Protein AF-K7AJG3-F1 (afdb_monomer_lite)

InterPro domains:
  IPR000070 Pectinesterase, catalytic [PF01095] (1-73)
  IPR011050 Pectin lyase fold/virulence factor [SSF51126] (1-73)
  IPR012334 Pectin lyase fold [G3DSA:2.160.20.10] (1-73)
  IPR018040 Pectinesterase, Tyr active site [PS00800] (19-38)

Foldseek 3Di:
DPDPDPAVQVVLVPQDFPDPDADEAEDEFDEAADDDDRDPRRPRYHYHYPDPVRYHDDYDDDPPDPPPPPDDD

Organism: Phleum pratense (NCBI:txid15957)

Structure (mmCIF, N/CA/C/O backbone):
data_AF-K7AJG3-F1
#
_entry.id   AF-K7AJG3-F1
#
loop_
_atom_site.group_PDB
_atom_site.id
_atom_site.type_symbol
_atom_site.label_atom_id
_atom_site.label_alt_id
_atom_site.label_comp_id
_atom_site.label_asym_id
_atom_site.label_entity_id
_atom_site.label_seq_id
_atom_site.pdbx_PDB_ins_code
_atom_site.Cartn_x
_atom_site.Cartn_y
_atom_site.Cartn_z
_atom_site.occupancy
_atom_site.B_iso_or_equiv
_atom_site.auth_seq_id
_atom_site.auth_comp_id
_atom_site.auth_asym_id
_atom_site.auth_atom_id
_atom_site.pdbx_PDB_model_num
ATOM 1 N N . GLY A 1 1 ? -2.678 4.878 14.761 1.00 53.31 1 GLY A N 1
ATOM 2 C CA . GLY A 1 1 ? -2.368 3.606 14.085 1.00 53.31 1 GLY A CA 1
ATOM 3 C C . GLY A 1 1 ? -1.022 3.121 14.566 1.00 53.31 1 GLY A C 1
ATOM 4 O O . GLY A 1 1 ? -0.090 3.910 14.559 1.00 53.31 1 GLY A O 1
ATOM 5 N N . SER A 1 2 ? -0.945 1.875 15.026 1.00 63.47 2 SER A N 1
ATOM 6 C CA . SER A 1 2 ? 0.254 1.209 15.561 1.00 63.47 2 SER A CA 1
ATOM 7 C C . SER A 1 2 ? 0.999 0.401 14.485 1.00 63.47 2 SER A C 1
ATOM 9 O O . SER A 1 2 ? 1.428 -0.724 14.728 1.00 63.47 2 SER A O 1
ATOM 11 N N . GLY A 1 3 ? 1.029 0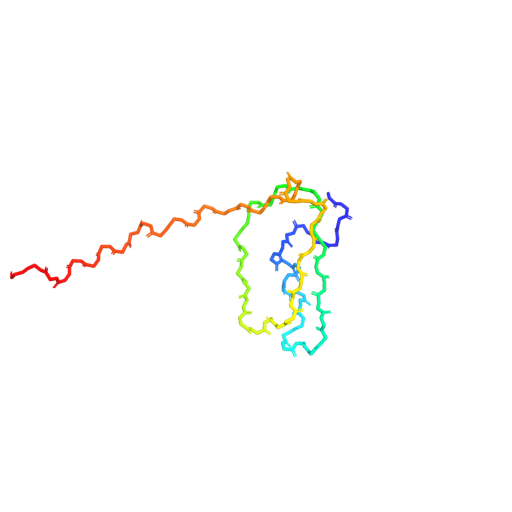.899 13.248 1.00 69.25 3 GLY A N 1
ATOM 12 C CA . GLY A 1 3 ? 1.786 0.297 12.144 1.00 69.25 3 GLY A CA 1
ATOM 13 C C . GLY A 1 3 ? 3.059 1.092 11.869 1.00 69.25 3 GLY A C 1
ATOM 14 O O . GLY A 1 3 ? 3.119 2.269 12.222 1.00 69.25 3 GLY A O 1
ATOM 15 N N . ASP A 1 4 ? 4.040 0.465 11.218 1.00 75.94 4 ASP A N 1
ATOM 16 C CA . ASP A 1 4 ? 5.306 1.108 10.826 1.00 75.94 4 ASP A CA 1
ATOM 17 C C . ASP A 1 4 ? 5.093 2.294 9.877 1.00 75.94 4 ASP A C 1
ATOM 19 O O . ASP A 1 4 ? 5.849 3.264 9.888 1.00 75.94 4 ASP A O 1
ATOM 23 N N . PHE A 1 5 ? 4.019 2.236 9.084 1.00 79.56 5 PHE A N 1
ATOM 24 C CA . PHE A 1 5 ? 3.637 3.268 8.129 1.00 79.56 5 PHE A CA 1
ATOM 25 C C . PHE A 1 5 ? 2.168 3.643 8.291 1.00 79.56 5 PHE A C 1
ATOM 27 O O . PHE A 1 5 ? 1.317 2.814 8.628 1.00 79.56 5 PHE A O 1
ATOM 34 N N . LYS A 1 6 ? 1.867 4.919 8.038 1.00 78.81 6 LYS A N 1
ATOM 35 C CA . LYS A 1 6 ? 0.491 5.433 8.038 1.00 78.81 6 LYS A CA 1
ATOM 36 C C . LYS A 1 6 ? -0.158 5.322 6.661 1.00 78.81 6 LYS A C 1
ATOM 38 O O . LYS A 1 6 ? -1.383 5.295 6.588 1.00 78.81 6 LYS A O 1
ATOM 43 N N . THR A 1 7 ? 0.650 5.258 5.602 1.00 82.19 7 THR A N 1
ATOM 44 C CA . THR A 1 7 ? 0.197 5.217 4.208 1.00 82.19 7 THR A CA 1
ATOM 45 C C . THR A 1 7 ? 0.876 4.095 3.427 1.00 82.19 7 THR A C 1
ATOM 47 O O . THR A 1 7 ? 2.022 3.725 3.696 1.00 82.19 7 THR A O 1
ATOM 50 N N . ILE A 1 8 ? 0.180 3.573 2.419 1.00 82.00 8 ILE A N 1
ATOM 51 C CA . ILE A 1 8 ? 0.708 2.541 1.516 1.00 82.00 8 ILE A CA 1
ATOM 52 C C . ILE A 1 8 ? 1.813 3.133 0.637 1.00 82.00 8 ILE A C 1
ATOM 54 O O . ILE A 1 8 ? 2.795 2.461 0.330 1.00 82.00 8 ILE A O 1
ATOM 58 N N . LYS A 1 9 ? 1.708 4.415 0.271 1.00 82.88 9 LYS A N 1
ATOM 59 C CA . LYS A 1 9 ? 2.743 5.117 -0.500 1.00 82.88 9 LYS A CA 1
ATOM 60 C C . LYS A 1 9 ? 4.101 5.165 0.213 1.00 82.88 9 LYS A C 1
ATOM 62 O O . LYS A 1 9 ? 5.125 4.941 -0.431 1.00 82.88 9 LYS A O 1
ATOM 67 N N . GLU A 1 10 ? 4.124 5.441 1.516 1.00 83.56 10 GLU A N 1
ATOM 68 C CA . GLU A 1 10 ? 5.363 5.417 2.311 1.00 83.56 10 GLU A CA 1
ATOM 69 C C . GLU A 1 10 ? 5.943 4.005 2.396 1.00 83.56 10 GLU A C 1
ATOM 71 O O . GLU A 1 10 ? 7.150 3.823 2.227 1.00 83.56 10 GLU A O 1
ATOM 76 N N . ALA A 1 11 ? 5.077 3.005 2.580 1.00 83.44 11 ALA A N 1
ATOM 77 C CA . ALA A 1 11 ? 5.485 1.607 2.601 1.00 83.44 11 ALA A CA 1
ATOM 78 C C . ALA A 1 11 ? 6.082 1.175 1.248 1.00 83.44 11 ALA A C 1
ATOM 80 O O . ALA A 1 11 ? 7.139 0.551 1.214 1.00 83.44 11 ALA A O 1
ATOM 81 N N . LEU A 1 12 ? 5.477 1.579 0.124 1.00 81.69 12 LEU A N 1
ATOM 82 C CA . LEU A 1 12 ? 5.998 1.327 -1.225 1.00 81.69 12 LEU A CA 1
ATOM 83 C C . LEU A 1 12 ? 7.345 2.004 -1.485 1.00 81.69 12 LEU A C 1
ATOM 85 O O . LEU A 1 12 ? 8.197 1.420 -2.147 1.00 81.69 12 LEU A O 1
ATOM 89 N N . ALA A 1 13 ? 7.558 3.216 -0.966 1.00 83.00 13 ALA A N 1
ATOM 90 C CA . ALA A 1 13 ? 8.819 3.940 -1.132 1.00 83.00 13 ALA A CA 1
ATOM 91 C C . ALA A 1 13 ? 10.001 3.257 -0.421 1.00 83.00 13 ALA A C 1
ATOM 93 O O . ALA A 1 13 ? 11.156 3.494 -0.772 1.00 83.00 13 ALA A O 1
ATOM 94 N N . LYS A 1 14 ? 9.719 2.408 0.572 1.00 82.81 14 LYS A N 1
ATOM 95 C CA . LYS A 1 14 ? 10.717 1.596 1.277 1.00 82.81 14 LYS A CA 1
ATOM 96 C C . LYS A 1 14 ? 10.998 0.257 0.599 1.00 82.81 14 LYS A C 1
ATOM 98 O O . LYS A 1 14 ? 11.976 -0.392 0.967 1.00 82.81 14 LYS A O 1
ATOM 103 N N . VAL A 1 15 ? 10.183 -0.154 -0.375 1.00 81.06 15 VAL A N 1
ATOM 104 C CA . VAL A 1 15 ? 10.403 -1.407 -1.101 1.00 81.06 15 VAL A CA 1
ATOM 105 C C . VAL A 1 15 ? 11.634 -1.253 -1.998 1.00 81.06 15 VAL A C 1
ATOM 107 O O . VAL A 1 15 ? 11.666 -0.349 -2.838 1.00 81.06 15 VAL A O 1
ATOM 110 N N . PRO A 1 16 ? 12.652 -2.118 -1.857 1.00 79.94 16 PRO A N 1
ATOM 111 C CA . PRO A 1 16 ? 13.827 -2.056 -2.709 1.00 79.94 16 PRO A CA 1
ATOM 112 C C . PRO A 1 16 ? 13.441 -2.333 -4.175 1.00 79.94 16 PRO A C 1
ATOM 114 O O . PRO A 1 16 ? 12.757 -3.323 -4.461 1.00 79.94 16 PRO A O 1
ATOM 117 N N . PRO A 1 17 ? 13.866 -1.482 -5.126 1.00 80.88 17 PRO A N 1
ATOM 118 C CA . PRO A 1 17 ? 13.587 -1.699 -6.539 1.00 80.88 17 PRO A CA 1
ATOM 119 C C . PRO A 1 17 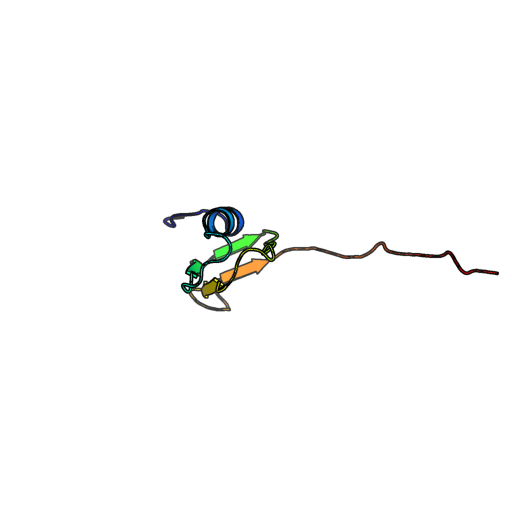? 14.330 -2.942 -7.045 1.00 80.88 17 PRO A C 1
ATOM 121 O O . PRO A 1 17 ? 15.483 -3.170 -6.688 1.00 80.88 17 PRO A O 1
ATOM 124 N N . LYS A 1 18 ? 13.685 -3.720 -7.922 1.00 75.81 18 LYS A N 1
ATOM 125 C CA . LYS A 1 18 ? 14.223 -4.939 -8.550 1.00 75.81 18 LYS A CA 1
ATOM 126 C C . LYS A 1 18 ? 14.679 -6.011 -7.551 1.00 75.81 18 LYS A C 1
ATOM 128 O O . LYS A 1 18 ? 15.664 -6.708 -7.787 1.00 75.81 18 LYS A O 1
ATOM 133 N N . SER A 1 19 ? 13.962 -6.158 -6.439 1.00 75.50 19 SER A N 1
ATOM 134 C CA . SER A 1 19 ? 14.213 -7.248 -5.498 1.00 75.50 19 SER A CA 1
ATOM 135 C C . SER A 1 19 ? 13.905 -8.604 -6.141 1.00 75.50 19 SER A C 1
ATOM 137 O O . SER A 1 19 ? 12.803 -8.828 -6.652 1.00 75.50 19 SER A O 1
ATOM 139 N N . ALA A 1 20 ? 14.873 -9.522 -6.084 1.00 75.38 20 ALA A N 1
ATOM 140 C CA . ALA A 1 20 ? 14.663 -10.936 -6.399 1.00 75.38 20 ALA A CA 1
ATOM 141 C C . ALA A 1 20 ? 13.839 -11.642 -5.306 1.00 75.38 20 ALA A C 1
ATOM 143 O O . ALA A 1 20 ? 13.135 -12.608 -5.584 1.00 75.38 20 ALA A O 1
ATOM 144 N N . SER A 1 21 ? 13.893 -11.124 -4.077 1.00 80.44 21 SER A N 1
ATOM 145 C CA . SER A 1 21 ? 13.153 -11.643 -2.929 1.00 80.44 21 SER A CA 1
ATOM 146 C C . SER A 1 21 ? 11.737 -11.077 -2.878 1.00 80.44 21 SER A C 1
ATOM 148 O O . SER A 1 21 ? 11.524 -9.897 -3.174 1.00 80.44 21 SER A O 1
ATOM 150 N N . MET A 1 22 ? 10.787 -11.913 -2.457 1.00 82.94 22 MET A N 1
ATOM 151 C CA . MET A 1 22 ? 9.394 -11.523 -2.244 1.00 82.94 22 MET A CA 1
ATOM 152 C C . MET A 1 22 ? 9.290 -10.520 -1.091 1.00 82.94 22 MET A C 1
ATOM 154 O O . MET A 1 22 ? 9.781 -10.778 0.007 1.00 82.94 22 MET A O 1
ATOM 158 N N . TYR A 1 23 ? 8.641 -9.384 -1.340 1.00 84.56 23 TYR A N 1
ATOM 159 C CA . TYR A 1 23 ? 8.367 -8.369 -0.330 1.00 84.56 23 TYR A CA 1
ATOM 160 C C . TYR A 1 23 ? 6.902 -8.458 0.091 1.00 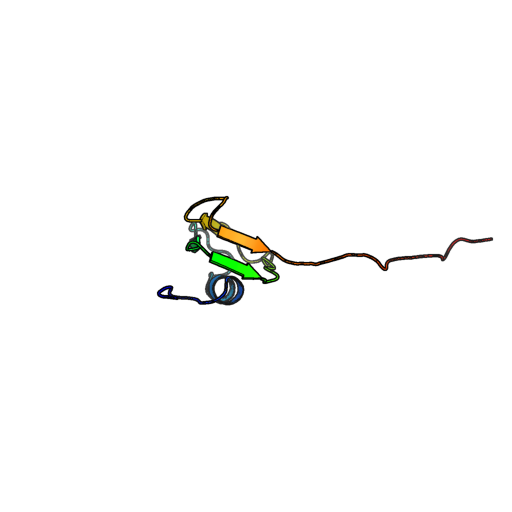84.56 23 TYR A C 1
ATOM 162 O O . TYR A 1 23 ? 6.008 -8.256 -0.730 1.00 84.56 23 TYR A O 1
ATOM 170 N N . VAL A 1 24 ? 6.650 -8.761 1.365 1.00 86.31 24 VAL A N 1
ATOM 171 C CA . VAL A 1 24 ? 5.293 -8.878 1.909 1.00 86.31 24 VAL A CA 1
ATOM 172 C C . VAL A 1 24 ? 4.948 -7.611 2.678 1.00 86.31 24 VAL A C 1
ATOM 174 O O . VAL A 1 24 ? 5.573 -7.288 3.684 1.00 86.31 24 VAL A O 1
ATOM 177 N N . MET A 1 25 ? 3.937 -6.895 2.200 1.00 86.38 25 MET A N 1
ATOM 178 C CA . MET A 1 25 ? 3.378 -5.713 2.838 1.00 86.38 25 MET A CA 1
ATOM 179 C C . MET A 1 25 ? 2.096 -6.095 3.575 1.00 86.38 25 MET A C 1
ATOM 181 O O . MET A 1 25 ? 1.116 -6.497 2.949 1.00 86.38 25 MET A O 1
ATOM 185 N N . TYR A 1 26 ? 2.102 -5.941 4.899 1.00 87.56 26 TYR A N 1
ATOM 186 C CA . TYR A 1 26 ? 0.922 -6.160 5.729 1.00 87.56 26 TYR A CA 1
ATOM 187 C C . TYR A 1 26 ? 0.126 -4.867 5.895 1.00 87.56 26 TYR A C 1
ATOM 189 O O . TYR A 1 26 ? 0.667 -3.849 6.331 1.00 87.56 26 TYR A O 1
ATOM 197 N N . ILE A 1 27 ? -1.161 -4.906 5.569 1.00 85.94 27 ILE A N 1
ATOM 198 C CA . ILE A 1 27 ? -2.064 -3.764 5.649 1.00 85.94 27 ILE A CA 1
ATOM 199 C C . ILE A 1 27 ? -3.108 -4.067 6.720 1.00 85.94 27 ILE A C 1
ATOM 201 O O . ILE A 1 27 ? -3.982 -4.917 6.543 1.00 85.94 27 ILE A O 1
ATOM 205 N N . LYS A 1 28 ? -3.012 -3.353 7.842 1.00 85.38 28 LYS A N 1
ATOM 206 C CA . LYS A 1 28 ? -3.968 -3.496 8.941 1.00 85.38 28 LYS A CA 1
ATOM 207 C C . LYS A 1 28 ? -5.381 -3.098 8.507 1.00 85.38 28 LYS A C 1
ATOM 209 O O . LYS A 1 28 ? -5.568 -2.379 7.522 1.00 85.38 28 LYS A O 1
ATOM 214 N N . GLU A 1 29 ? -6.379 -3.565 9.248 1.00 86.94 29 GLU A N 1
ATOM 215 C CA . GLU A 1 29 ? -7.760 -3.121 9.067 1.00 86.94 29 GLU A CA 1
ATOM 216 C C . GLU A 1 29 ? -7.866 -1.589 9.129 1.00 86.94 29 GLU A C 1
ATOM 218 O O . GLU A 1 29 ? -7.287 -0.920 9.989 1.00 86.94 29 GLU A O 1
ATOM 223 N N . GLY A 1 30 ? -8.579 -1.018 8.162 1.00 84.88 30 GLY A N 1
ATOM 224 C CA . GLY A 1 30 ? -8.628 0.420 7.971 1.00 84.88 30 GLY A CA 1
ATOM 225 C C . GLY A 1 30 ? -9.117 0.813 6.584 1.00 84.88 30 GLY A C 1
ATOM 226 O O . GLY A 1 30 ? -9.018 0.064 5.611 1.00 84.88 30 GLY A O 1
ATOM 227 N N . THR A 1 31 ? -9.652 2.029 6.499 1.00 84.69 31 THR A N 1
ATOM 228 C CA . THR A 1 31 ? -9.988 2.661 5.222 1.00 84.69 31 THR A CA 1
ATOM 229 C C . THR A 1 31 ? -8.886 3.641 4.841 1.00 84.69 31 THR A C 1
ATOM 231 O O . THR A 1 31 ? -8.716 4.677 5.484 1.00 84.69 31 THR A O 1
ATOM 234 N N . TYR A 1 32 ? -8.166 3.327 3.772 1.00 83.56 32 TYR A N 1
ATOM 235 C CA . TYR A 1 32 ? -7.073 4.119 3.223 1.00 83.56 32 TYR A CA 1
ATOM 236 C C . TYR A 1 32 ? -7.575 4.854 1.978 1.00 83.56 32 TYR A C 1
ATOM 238 O O . TYR A 1 32 ? -7.822 4.247 0.935 1.00 83.56 32 TYR A O 1
ATOM 246 N N . LYS A 1 33 ? -7.774 6.171 2.090 1.00 81.69 33 LYS A N 1
ATOM 247 C CA . LYS A 1 33 ? -8.193 7.035 0.974 1.00 81.69 33 LYS A CA 1
ATOM 248 C C . LYS A 1 33 ? -6.965 7.574 0.238 1.00 81.69 33 LYS A C 1
ATOM 250 O O . LYS A 1 33 ? -6.615 8.742 0.394 1.00 81.69 33 LYS A O 1
ATOM 255 N N . GLU A 1 34 ? -6.275 6.721 -0.513 1.00 79.62 34 GLU A N 1
ATOM 256 C CA . GLU A 1 34 ? -5.030 7.088 -1.192 1.00 79.62 34 GLU A CA 1
ATOM 257 C C . GLU A 1 34 ? -4.896 6.484 -2.594 1.00 79.62 34 GLU A C 1
ATOM 259 O O . GLU A 1 34 ? -5.428 5.420 -2.908 1.00 79.62 34 GLU A O 1
ATOM 264 N N . TYR A 1 35 ? -4.141 7.177 -3.448 1.00 79.25 35 TYR A N 1
ATOM 265 C CA . TYR A 1 35 ? -3.801 6.700 -4.783 1.00 79.25 35 TYR A CA 1
ATOM 266 C C . TYR A 1 35 ? -2.467 5.971 -4.762 1.00 79.25 35 TYR A C 1
ATOM 268 O O . TYR A 1 35 ? -1.397 6.583 -4.812 1.00 79.25 35 TYR A O 1
ATOM 276 N N . VAL A 1 36 ? -2.545 4.647 -4.736 1.00 77.31 36 VAL A N 1
ATOM 277 C CA . VAL A 1 36 ? -1.375 3.776 -4.781 1.00 77.31 36 VAL A CA 1
ATOM 278 C C . VAL A 1 36 ? -0.928 3.617 -6.234 1.00 77.31 36 VAL A C 1
ATOM 280 O O . VAL A 1 36 ? -1.661 3.095 -7.069 1.00 77.31 36 VAL A O 1
ATOM 283 N N . THR A 1 37 ? 0.275 4.091 -6.560 1.00 79.88 37 THR A N 1
ATOM 284 C CA . THR A 1 37 ? 0.913 3.838 -7.861 1.00 79.88 37 THR A CA 1
ATOM 285 C C . THR A 1 37 ? 2.107 2.933 -7.629 1.00 79.88 37 THR A C 1
ATOM 287 O O . THR A 1 37 ? 3.077 3.357 -7.005 1.00 79.88 37 THR A O 1
ATOM 290 N N . VAL A 1 38 ? 2.036 1.696 -8.117 1.00 77.00 38 VAL A N 1
ATOM 291 C CA . VAL A 1 38 ? 3.155 0.751 -8.048 1.00 77.00 38 VAL A CA 1
ATOM 292 C C . VAL A 1 38 ? 4.073 1.025 -9.244 1.00 77.00 38 VAL A C 1
ATOM 294 O O . VAL A 1 38 ? 3.657 0.812 -10.386 1.00 77.00 38 VAL A O 1
ATOM 297 N N . PRO A 1 39 ? 5.293 1.550 -9.034 1.00 76.12 39 PRO A N 1
ATOM 298 C CA . PRO A 1 39 ? 6.223 1.770 -10.131 1.00 76.12 39 PRO A CA 1
ATOM 299 C C . PRO A 1 39 ? 6.693 0.422 -10.691 1.00 76.12 39 PRO A C 1
ATOM 301 O O . PRO A 1 39 ? 6.879 -0.538 -9.949 1.00 76.12 39 PRO A O 1
ATOM 304 N N . ARG A 1 40 ? 6.960 0.359 -12.003 1.00 77.50 40 ARG A N 1
ATOM 305 C CA . ARG A 1 40 ? 7.458 -0.856 -12.688 1.00 77.50 40 ARG A CA 1
ATOM 306 C C . ARG A 1 40 ? 8.756 -1.427 -12.105 1.00 77.50 40 ARG A C 1
ATOM 308 O O . ARG A 1 40 ? 9.109 -2.562 -12.395 1.00 77.50 40 ARG A O 1
ATOM 315 N N . THR A 1 41 ? 9.490 -0.627 -11.341 1.00 78.62 41 THR A N 1
ATOM 316 C CA . THR A 1 41 ? 10.728 -1.027 -10.670 1.00 78.62 41 THR A CA 1
ATOM 317 C C . THR A 1 41 ? 10.486 -1.907 -9.450 1.00 78.62 41 THR A C 1
ATOM 319 O O . THR A 1 41 ? 11.412 -2.589 -9.027 1.00 78.62 41 THR A O 1
ATOM 322 N N . VAL A 1 42 ? 9.281 -1.905 -8.880 1.00 79.62 42 VAL A N 1
ATOM 323 C CA . VAL A 1 42 ? 8.918 -2.765 -7.754 1.00 79.62 42 VAL A CA 1
ATOM 324 C C . VAL A 1 42 ? 8.494 -4.122 -8.308 1.00 79.62 42 VAL A C 1
ATOM 326 O O . VAL A 1 42 ? 7.435 -4.261 -8.915 1.00 79.62 42 VAL A O 1
ATOM 329 N N . THR A 1 43 ? 9.352 -5.122 -8.120 1.00 78.44 43 THR A N 1
ATOM 330 C CA . THR A 1 43 ? 9.116 -6.517 -8.511 1.00 78.44 43 THR A CA 1
ATOM 331 C C . THR A 1 43 ? 8.848 -7.361 -7.266 1.00 78.44 43 THR A C 1
ATOM 333 O O . THR A 1 43 ? 9.427 -7.097 -6.216 1.00 78.44 43 THR A O 1
ATOM 336 N N . ASN A 1 44 ? 7.994 -8.384 -7.382 1.00 83.00 44 ASN A N 1
ATOM 337 C CA . ASN A 1 44 ? 7.706 -9.354 -6.312 1.00 83.00 44 ASN A CA 1
ATOM 338 C C . ASN A 1 44 ? 7.078 -8.761 -5.033 1.00 83.00 44 ASN A C 1
ATOM 340 O O . ASN A 1 44 ? 7.439 -9.146 -3.922 1.00 83.00 44 ASN A O 1
ATOM 344 N N . LEU A 1 45 ? 6.127 -7.834 -5.184 1.00 85.06 45 LEU A N 1
ATOM 345 C CA . LEU A 1 45 ? 5.363 -7.272 -4.069 1.00 85.06 45 LEU A CA 1
ATOM 346 C C . LEU A 1 45 ? 4.076 -8.068 -3.820 1.00 85.06 45 LEU A C 1
ATOM 348 O O . LEU A 1 45 ? 3.249 -8.210 -4.719 1.00 85.06 45 LEU A O 1
ATOM 352 N N . VAL A 1 46 ? 3.873 -8.499 -2.577 1.00 86.25 46 VAL A N 1
ATOM 353 C CA . VAL A 1 46 ? 2.632 -9.114 -2.095 1.00 86.25 46 VAL A CA 1
ATOM 354 C C . VAL A 1 46 ? 2.009 -8.203 -1.047 1.00 86.25 46 VAL A C 1
ATOM 356 O O . VAL A 1 46 ? 2.674 -7.811 -0.094 1.00 86.25 46 VAL A O 1
ATOM 359 N N . MET A 1 47 ? 0.731 -7.870 -1.211 1.00 85.94 47 MET A N 1
ATOM 360 C CA . MET A 1 47 ? -0.040 -7.099 -0.233 1.00 85.94 47 MET A CA 1
ATOM 361 C C . MET A 1 47 ? -1.021 -8.033 0.475 1.00 85.94 47 MET A C 1
ATOM 363 O O . MET A 1 47 ? -1.842 -8.672 -0.181 1.00 85.94 47 MET A O 1
ATOM 367 N N . ILE A 1 48 ? -0.928 -8.120 1.802 1.00 86.88 48 ILE A N 1
ATOM 368 C CA . ILE A 1 48 ? -1.789 -8.957 2.644 1.00 86.88 48 ILE A CA 1
ATOM 369 C C . ILE A 1 48 ? -2.551 -8.042 3.595 1.00 86.88 48 ILE A C 1
ATOM 371 O O . ILE A 1 48 ? -1.938 -7.303 4.361 1.00 86.88 48 ILE A O 1
ATOM 375 N N . GLY A 1 49 ? -3.880 -8.079 3.532 1.00 86.75 49 GLY A N 1
ATOM 376 C CA . GLY A 1 49 ? -4.746 -7.355 4.461 1.00 86.75 49 GLY A CA 1
ATOM 377 C C . GLY A 1 49 ? -5.312 -8.258 5.557 1.00 86.75 49 GLY A C 1
ATOM 378 O O . GLY A 1 49 ? -5.434 -9.463 5.351 1.00 86.75 49 GLY A O 1
ATOM 379 N N . ASP A 1 50 ? -5.755 -7.661 6.669 1.00 83.81 50 ASP A N 1
ATOM 380 C CA . ASP A 1 50 ? -6.535 -8.339 7.731 1.00 83.81 50 ASP A CA 1
ATOM 381 C C . ASP A 1 50 ? -7.876 -8.916 7.222 1.00 83.81 50 ASP A C 1
ATOM 383 O O . ASP A 1 50 ? -8.526 -9.725 7.886 1.00 83.81 50 ASP A O 1
ATOM 387 N N . 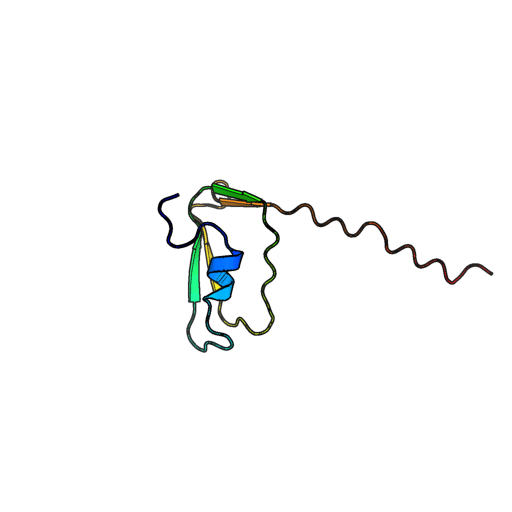GLY A 1 51 ? -8.317 -8.493 6.037 1.00 80.31 51 GLY A N 1
ATOM 388 C CA . GLY A 1 51 ? -9.448 -9.069 5.321 1.00 80.31 51 GLY A CA 1
ATOM 389 C C . GLY A 1 51 ? -9.994 -8.115 4.265 1.00 80.31 51 GLY A C 1
ATOM 390 O O . GLY A 1 51 ? -9.956 -6.899 4.438 1.00 80.31 51 GLY A O 1
AT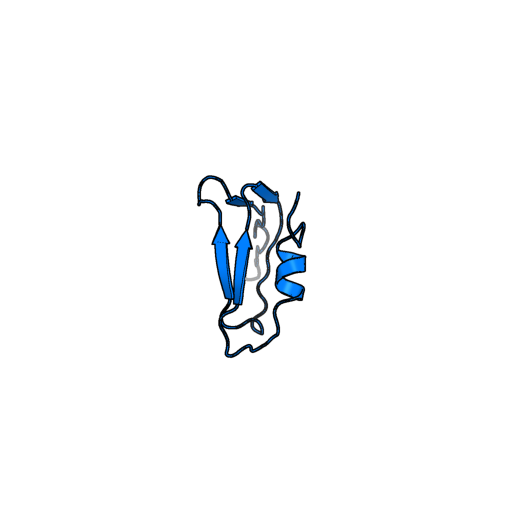OM 391 N N . ALA A 1 52 ? -10.561 -8.660 3.187 1.00 73.69 52 ALA A N 1
ATOM 392 C CA . ALA A 1 52 ? -11.083 -7.860 2.072 1.00 73.69 52 ALA A CA 1
ATOM 393 C C . ALA A 1 52 ? -12.177 -6.856 2.493 1.00 73.69 52 ALA A C 1
ATOM 395 O O . ALA A 1 52 ? -12.274 -5.776 1.923 1.00 73.69 52 ALA A O 1
ATOM 396 N N . ALA A 1 53 ? -12.979 -7.190 3.511 1.00 75.38 53 ALA A N 1
ATOM 397 C CA . ALA A 1 53 ? -14.028 -6.311 4.036 1.00 75.38 53 ALA A CA 1
ATOM 398 C C . ALA A 1 53 ? -13.517 -5.275 5.056 1.00 75.38 53 ALA A C 1
ATOM 400 O O . ALA A 1 53 ? -14.205 -4.300 5.345 1.00 75.38 53 ALA A O 1
ATOM 401 N N . LYS A 1 54 ? -12.327 -5.496 5.624 1.00 83.00 54 LYS A N 1
ATOM 402 C CA . LYS A 1 54 ? -11.749 -4.684 6.704 1.00 83.00 54 LYS A CA 1
ATOM 403 C C . LYS A 1 54 ? -10.687 -3.712 6.204 1.00 83.00 54 LYS A C 1
ATOM 405 O O . LYS A 1 54 ? -10.523 -2.629 6.760 1.00 83.00 54 LYS A O 1
ATOM 410 N N . THR A 1 55 ? -9.971 -4.098 5.155 1.00 83.50 55 THR A N 1
ATOM 411 C CA . THR A 1 55 ? -8.929 -3.300 4.521 1.00 83.50 55 THR A CA 1
ATOM 412 C C . THR A 1 55 ? -9.474 -2.739 3.214 1.00 83.50 55 THR A C 1
ATOM 414 O O . THR A 1 55 ? -9.547 -3.439 2.207 1.00 83.50 55 THR A O 1
ATOM 417 N N . ILE A 1 56 ? -9.866 -1.464 3.228 1.00 79.62 56 ILE A N 1
ATOM 418 C CA . ILE A 1 56 ? -10.454 -0.794 2.065 1.00 79.62 56 ILE A CA 1
ATOM 419 C C . ILE A 1 56 ? -9.484 0.268 1.566 1.00 79.62 56 ILE A C 1
ATOM 421 O O . ILE A 1 56 ? -9.278 1.288 2.220 1.00 79.62 56 ILE A O 1
ATOM 425 N N . ILE A 1 57 ? -8.923 0.048 0.379 1.00 80.50 57 ILE A N 1
ATOM 426 C CA . ILE A 1 57 ? -8.129 1.047 -0.338 1.00 80.50 57 ILE A CA 1
ATOM 427 C C . ILE A 1 57 ? -9.053 1.693 -1.363 1.00 80.50 57 ILE A C 1
ATOM 429 O O . ILE A 1 57 ? -9.518 1.032 -2.290 1.00 80.50 57 ILE A O 1
ATOM 433 N N . THR A 1 58 ? -9.358 2.974 -1.183 1.00 79.12 58 THR A N 1
ATOM 434 C CA . THR A 1 58 ? -10.273 3.707 -2.062 1.00 79.12 58 THR A CA 1
ATOM 435 C C . THR A 1 58 ? -9.581 4.911 -2.687 1.00 79.12 58 THR A C 1
ATOM 437 O O . THR A 1 58 ? -8.859 5.655 -2.024 1.00 79.12 58 THR A O 1
ATOM 440 N N . GLY A 1 59 ? -9.819 5.112 -3.981 1.00 68.94 59 GLY A N 1
ATOM 441 C CA . GLY A 1 59 ? -9.318 6.244 -4.745 1.00 68.94 59 GLY A CA 1
ATOM 442 C C . GLY A 1 59 ? -10.312 6.602 -5.842 1.00 68.94 59 GLY A C 1
ATOM 443 O O . GLY A 1 59 ? -10.703 5.764 -6.648 1.00 68.94 59 GLY A O 1
ATOM 444 N N . ASN A 1 60 ? -10.724 7.861 -5.897 1.00 64.56 60 ASN A N 1
ATOM 445 C CA . ASN A 1 60 ? -11.672 8.386 -6.874 1.00 64.56 60 ASN A CA 1
ATOM 446 C C . ASN A 1 60 ? -10.971 8.895 -8.152 1.00 64.56 60 ASN A C 1
ATOM 448 O O . ASN A 1 60 ? -11.117 10.059 -8.521 1.00 64.56 60 ASN A O 1
ATOM 452 N N . LYS A 1 61 ? -10.195 8.041 -8.843 1.00 56.69 61 LYS A N 1
ATOM 453 C CA . LYS A 1 61 ? -9.509 8.435 -10.089 1.00 56.69 61 LYS A CA 1
ATOM 454 C C . LYS A 1 61 ? -10.476 8.297 -11.261 1.00 56.69 61 LYS A C 1
ATOM 456 O O . LYS A 1 61 ? -10.566 7.249 -11.891 1.00 56.69 61 LYS A O 1
ATOM 461 N N . ASN A 1 62 ? -11.237 9.350 -11.532 1.00 52.22 62 ASN A N 1
ATOM 462 C CA . ASN A 1 62 ? -12.114 9.403 -12.694 1.00 52.22 62 ASN A CA 1
ATOM 463 C C . ASN A 1 62 ? -11.315 9.873 -13.927 1.00 52.22 62 ASN A C 1
ATOM 465 O O . ASN A 1 62 ? -10.734 10.953 -13.904 1.00 52.22 62 ASN A O 1
ATOM 469 N N . PHE A 1 63 ? -11.274 9.068 -14.995 1.00 51.44 63 PHE A N 1
ATOM 470 C CA . PHE A 1 63 ? -10.681 9.427 -16.295 1.00 51.44 63 PHE A CA 1
ATOM 471 C C . PHE A 1 63 ? -11.727 10.074 -17.231 1.00 51.44 63 PHE A C 1
ATOM 473 O O . PHE A 1 63 ? -11.754 9.804 -18.427 1.00 51.44 63 PHE A O 1
ATOM 480 N N . LYS A 1 64 ? -12.651 10.902 -16.726 1.00 45.03 64 LYS A N 1
ATOM 481 C CA . LYS A 1 64 ? -13.519 11.732 -17.580 1.00 45.03 64 LYS A CA 1
ATOM 482 C C . LYS A 1 64 ? -12.846 13.069 -17.835 1.00 45.03 64 LYS A C 1
ATOM 484 O O . LYS A 1 64 ? -13.134 14.032 -17.140 1.00 45.03 64 LYS A O 1
ATOM 489 N N . MET A 1 65 ? -11.981 13.106 -18.844 1.00 48.78 65 MET A N 1
ATOM 490 C CA . MET A 1 65 ? -11.986 14.148 -19.879 1.00 48.78 65 MET A CA 1
ATOM 491 C C . MET A 1 65 ? -10.876 13.829 -20.885 1.00 48.78 65 MET A C 1
ATOM 493 O O . MET A 1 65 ? -9.787 14.382 -20.827 1.00 48.78 65 MET A O 1
ATOM 497 N N . ASN A 1 66 ? -11.158 12.907 -21.804 1.00 47.81 66 ASN A N 1
ATOM 498 C CA . ASN A 1 66 ? -10.365 12.723 -23.019 1.00 47.81 66 ASN A CA 1
ATOM 499 C C . ASN A 1 66 ? -11.312 12.771 -24.231 1.00 47.81 66 ASN A C 1
ATOM 501 O O . ASN A 1 66 ? -11.419 11.821 -25.000 1.00 47.81 66 ASN A O 1
ATOM 505 N N . LEU A 1 67 ? -12.065 13.871 -24.358 1.00 56.03 67 LEU A N 1
ATOM 506 C CA . LEU A 1 67 ? -12.752 14.212 -25.605 1.00 56.03 67 LEU A CA 1
ATOM 507 C C . LEU A 1 67 ? -11.681 14.635 -26.618 1.00 56.03 67 LEU A C 1
ATOM 509 O O . LEU A 1 67 ? -11.327 15.805 -26.718 1.00 56.03 67 LEU A O 1
ATOM 513 N N . THR A 1 68 ? -11.116 13.673 -27.341 1.00 57.44 68 THR A N 1
ATOM 514 C CA . THR A 1 68 ? -10.388 13.951 -28.579 1.00 57.44 68 THR A CA 1
ATOM 515 C C . THR A 1 68 ? -11.402 14.076 -29.709 1.00 57.44 68 THR A C 1
ATOM 517 O O . THR A 1 68 ? -11.706 13.096 -30.381 1.00 57.44 68 THR A O 1
ATOM 520 N N . THR A 1 69 ? -11.933 15.279 -29.920 1.00 57.62 69 THR A N 1
ATOM 521 C CA . THR A 1 69 ? -12.661 15.637 -31.146 1.00 57.62 69 THR A CA 1
ATOM 522 C C . THR A 1 69 ? -11.667 16.300 -32.100 1.00 57.62 69 THR A C 1
ATOM 524 O O . THR A 1 69 ? -11.553 17.521 -32.143 1.00 57.62 69 THR A O 1
ATOM 527 N N . LYS A 1 70 ? -10.862 15.496 -32.806 1.00 57.28 70 LYS A N 1
ATOM 528 C CA . LYS A 1 70 ? -10.080 15.967 -33.967 1.00 57.28 70 LYS A CA 1
ATOM 529 C C . LYS A 1 70 ? -10.599 15.454 -35.311 1.00 57.28 70 LYS A C 1
ATOM 531 O O . LYS A 1 70 ? -10.037 15.831 -36.325 1.00 57.28 70 LYS A O 1
ATOM 536 N N . ASP A 1 71 ? -11.706 14.717 -35.329 1.00 53.00 71 ASP A N 1
ATOM 537 C CA . ASP A 1 71 ? -12.322 14.240 -36.567 1.00 53.00 71 ASP A CA 1
ATOM 538 C C . ASP A 1 71 ? -13.800 14.626 -36.605 1.00 53.00 71 ASP A C 1
ATOM 540 O O . ASP A 1 71 ? -14.697 13.849 -36.279 1.00 53.00 71 ASP A O 1
ATOM 544 N N . THR A 1 72 ? -14.080 15.870 -36.977 1.00 53.22 72 THR A N 1
ATOM 545 C CA . THR A 1 72 ? -15.386 16.203 -37.547 1.00 53.22 72 THR A CA 1
ATOM 546 C C . THR A 1 72 ? -15.156 17.117 -38.742 1.00 53.22 72 THR A C 1
ATOM 548 O O . THR A 1 72 ? -14.825 18.281 -38.548 1.00 53.22 72 THR A O 1
ATOM 551 N N . ALA A 1 73 ? -15.275 16.479 -39.915 1.00 47.31 73 ALA A N 1
ATOM 552 C CA . ALA A 1 73 ? -15.502 16.960 -41.285 1.00 47.31 73 ALA A CA 1
ATOM 553 C C . ALA A 1 73 ? -14.813 18.254 -41.746 1.00 47.31 73 ALA A C 1
ATOM 555 O O . ALA A 1 73 ? -15.219 19.349 -41.303 1.00 47.31 73 ALA A O 1
#

Secondary structure (DSSP, 8-state):
--SS-SSHHHHHHTSPTT-SSPEEEEE-SEEEE------TT--SEEEEES-TTTEEEE---------------

Sequence (73 aa):
GSGDFKTIKEALAKVPPKS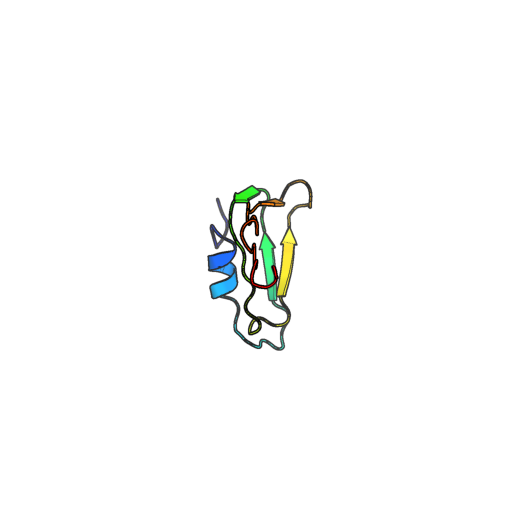ASMYVMYIKEGTYKEYVTVPRTVTNLVMIGDGAAKTIITGNKNFKMNLTTKDTA

pLDDT: mean 75.14, std 12.02, range [45.03, 87.56]

Radius of gyration: 16.95 Å; chains: 1; bounding box: 30×29×57 Å